Protein AF-A0A0W8I7V5-F1 (afdb_monomer)

Sequence (81 aa):
MTTVAPTAVPAFQFDAGTGWVLPVVTALLDAIRGYQVAADEVIMWLCTPSAYFEDQDEPVNHLHDREGVLAAATIRFGAQR

Structure (mmCIF, N/CA/C/O backbone):
data_AF-A0A0W8I7V5-F1
#
_entry.id   AF-A0A0W8I7V5-F1
#
loop_
_atom_site.group_PDB
_atom_site.id
_atom_site.type_symbol
_atom_site.label_atom_id
_atom_site.label_alt_id
_atom_site.label_comp_id
_atom_site.label_asym_id
_atom_site.label_entity_id
_atom_site.label_seq_id
_atom_site.pdbx_PDB_ins_code
_atom_site.Cartn_x
_atom_site.Cartn_y
_atom_site.Cartn_z
_atom_site.occupancy
_atom_site.B_iso_or_equiv
_atom_site.auth_seq_id
_atom_site.auth_comp_id
_atom_site.auth_asym_id
_atom_site.auth_atom_id
_atom_site.pdbx_PDB_model_num
ATOM 1 N N . MET A 1 1 ? -15.986 -19.721 31.372 1.00 56.12 1 MET A N 1
ATOM 2 C CA . MET A 1 1 ? -16.250 -19.089 30.063 1.00 56.12 1 MET A CA 1
ATOM 3 C C . MET A 1 1 ? -15.023 -18.277 29.705 1.00 56.12 1 MET A C 1
ATOM 5 O O . MET A 1 1 ? -14.732 -17.319 30.405 1.00 56.12 1 MET A O 1
ATOM 9 N N . THR A 1 2 ? -14.259 -18.709 28.707 1.00 55.69 2 THR A N 1
ATOM 10 C CA . THR A 1 2 ? -13.081 -17.971 28.237 1.00 55.69 2 THR A CA 1
ATOM 11 C C . THR A 1 2 ? -13.561 -16.988 27.180 1.00 55.69 2 THR A C 1
ATOM 13 O O . THR A 1 2 ? -14.020 -17.410 26.121 1.00 55.69 2 THR A O 1
ATOM 16 N N . THR A 1 3 ? -13.525 -15.692 27.481 1.00 62.94 3 THR A N 1
ATOM 17 C CA . THR A 1 3 ? -13.773 -14.652 26.479 1.00 62.94 3 THR A CA 1
ATOM 18 C C . THR A 1 3 ? -12.661 -14.736 25.444 1.00 62.94 3 THR A C 1
ATOM 20 O O . THR A 1 3 ? -11.496 -14.507 25.764 1.00 62.94 3 THR A O 1
ATOM 23 N N . VAL A 1 4 ? -13.006 -15.104 24.212 1.00 65.94 4 VAL A N 1
ATOM 24 C CA . VAL A 1 4 ? -12.102 -14.952 23.072 1.00 65.94 4 VAL A CA 1
ATOM 25 C C . VAL A 1 4 ? -11.959 -13.449 22.857 1.00 65.94 4 VAL A C 1
ATOM 27 O O . VAL A 1 4 ? -12.957 -12.764 22.633 1.00 65.94 4 VAL A O 1
ATOM 30 N N . ALA A 1 5 ? -10.744 -12.921 23.009 1.00 62.53 5 ALA A N 1
ATOM 31 C CA . ALA A 1 5 ? -10.473 -11.531 22.672 1.00 62.53 5 ALA A CA 1
ATOM 32 C C . ALA A 1 5 ? -10.884 -11.301 21.206 1.00 62.53 5 ALA A C 1
ATOM 34 O O . ALA A 1 5 ? -10.608 -12.172 20.374 1.00 62.53 5 ALA A O 1
ATOM 35 N N . PRO A 1 6 ? -11.561 -10.185 20.876 1.00 61.34 6 PRO A N 1
ATOM 36 C CA . PRO A 1 6 ? -11.915 -9.901 19.494 1.00 61.34 6 PRO A CA 1
ATOM 37 C C . PRO A 1 6 ? -10.642 -9.953 18.651 1.00 61.34 6 PRO A C 1
ATOM 39 O O . PRO A 1 6 ? -9.625 -9.363 19.017 1.00 61.34 6 PRO A O 1
ATOM 42 N N . THR A 1 7 ? -10.680 -10.718 17.562 1.00 57.44 7 THR A N 1
ATOM 43 C CA . THR A 1 7 ? -9.556 -10.831 16.635 1.00 57.44 7 THR A CA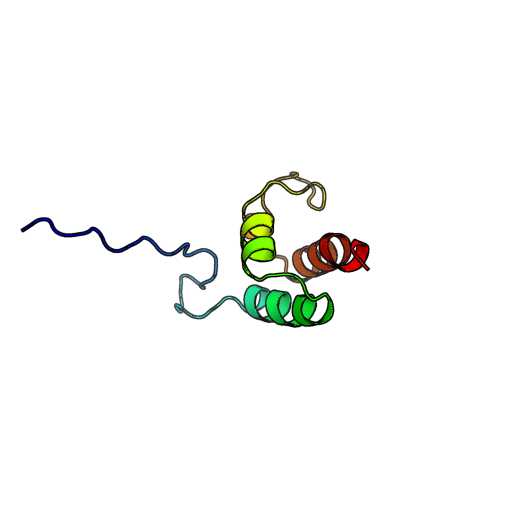 1
ATOM 44 C C . THR A 1 7 ? -9.221 -9.427 16.143 1.00 57.44 7 THR A C 1
ATOM 46 O O . THR A 1 7 ? -10.046 -8.793 15.487 1.00 57.44 7 THR A O 1
ATOM 49 N N . ALA A 1 8 ? -8.050 -8.912 16.522 1.00 61.69 8 ALA A N 1
ATOM 50 C CA . ALA A 1 8 ? -7.604 -7.595 16.098 1.00 61.69 8 ALA A CA 1
ATOM 51 C C . ALA A 1 8 ? -7.446 -7.614 14.575 1.00 61.69 8 ALA A C 1
ATOM 53 O O . ALA A 1 8 ? -6.584 -8.306 14.035 1.00 61.69 8 ALA A O 1
ATOM 54 N N . VAL A 1 9 ? -8.328 -6.898 13.884 1.00 60.44 9 VAL A N 1
ATOM 55 C CA . VAL A 1 9 ? -8.243 -6.717 12.437 1.00 60.44 9 VAL A CA 1
ATOM 56 C C . VAL A 1 9 ? -7.150 -5.677 12.182 1.00 60.44 9 VAL A C 1
ATOM 58 O O . VAL A 1 9 ? -7.137 -4.659 12.882 1.00 60.44 9 VAL A O 1
ATOM 61 N N . PRO A 1 10 ? -6.230 -5.881 11.224 1.00 70.44 10 PRO A N 1
ATOM 62 C CA . PRO A 1 10 ? -5.252 -4.857 10.888 1.00 70.44 10 PRO A CA 1
ATOM 63 C C . PRO A 1 10 ? -5.962 -3.563 10.466 1.00 70.44 10 PRO A C 1
ATOM 65 O O . PRO A 1 10 ? -6.651 -3.517 9.448 1.00 70.44 10 PRO A O 1
ATOM 68 N N . ALA A 1 11 ? -5.823 -2.509 11.273 1.00 81.44 11 ALA A N 1
ATOM 69 C CA . ALA A 1 11 ? -6.582 -1.269 11.103 1.00 81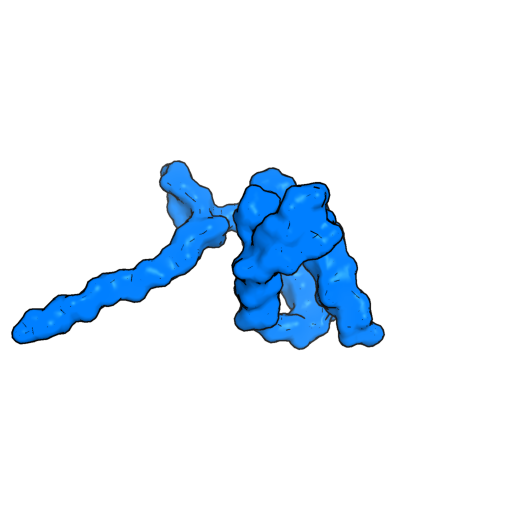.44 11 ALA A CA 1
ATOM 70 C C . ALA A 1 11 ? -6.033 -0.358 9.993 1.00 81.44 11 ALA A C 1
ATOM 72 O O . ALA A 1 11 ? -6.671 0.631 9.648 1.00 81.44 11 ALA A O 1
ATOM 73 N N . PHE A 1 12 ? -4.882 -0.698 9.406 1.00 85.75 12 PHE A N 1
ATOM 74 C CA . PHE A 1 12 ? -4.195 0.128 8.408 1.00 85.75 12 PHE A CA 1
ATOM 75 C C . PHE A 1 12 ? -5.013 0.389 7.137 1.00 85.75 12 PHE A C 1
ATOM 77 O O . PHE A 1 12 ? -4.673 1.267 6.357 1.00 85.75 12 PHE A O 1
ATOM 84 N N . GLN A 1 13 ? -6.074 -0.387 6.901 1.00 89.25 13 GLN A N 1
ATOM 85 C CA . GLN A 1 13 ? -6.934 -0.243 5.728 1.00 89.25 13 GLN A CA 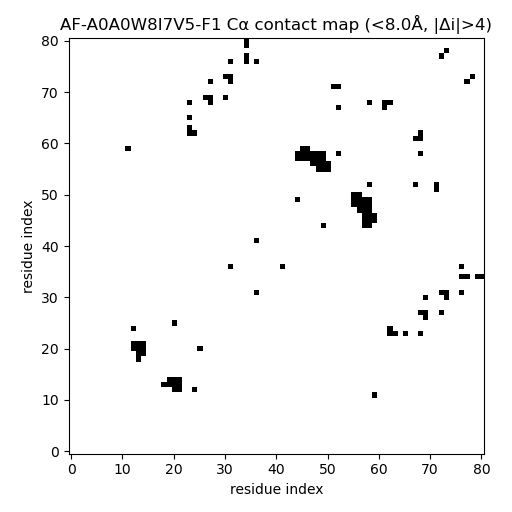1
ATOM 86 C C . GLN A 1 13 ? -7.983 0.859 5.891 1.00 89.25 13 GLN A C 1
ATOM 88 O O . GLN A 1 13 ? -8.643 1.208 4.913 1.00 89.25 13 GLN A O 1
ATOM 93 N N . PHE A 1 14 ? -8.160 1.378 7.107 1.00 90.81 14 PHE A N 1
ATOM 94 C CA . PHE A 1 14 ? -9.239 2.286 7.462 1.00 90.81 14 PHE A CA 1
ATOM 95 C C . PHE A 1 14 ? -8.703 3.665 7.829 1.00 90.81 14 PHE A C 1
ATOM 97 O O . PHE A 1 14 ? -7.691 3.805 8.514 1.00 90.81 14 PHE A O 1
ATOM 104 N N . ASP A 1 15 ? -9.428 4.692 7.407 1.00 89.38 15 ASP A N 1
ATOM 105 C CA . ASP A 1 15 ? -9.240 6.043 7.901 1.00 89.38 15 ASP A CA 1
ATOM 106 C C . ASP A 1 15 ? -9.679 6.126 9.372 1.00 89.38 15 ASP A C 1
ATOM 108 O O . ASP A 1 15 ? -10.812 5.783 9.719 1.00 89.38 15 ASP A O 1
ATOM 112 N N . ALA A 1 16 ? -8.789 6.596 10.247 1.00 86.19 16 ALA A N 1
ATOM 113 C CA . ALA A 1 16 ? -9.036 6.611 11.688 1.00 86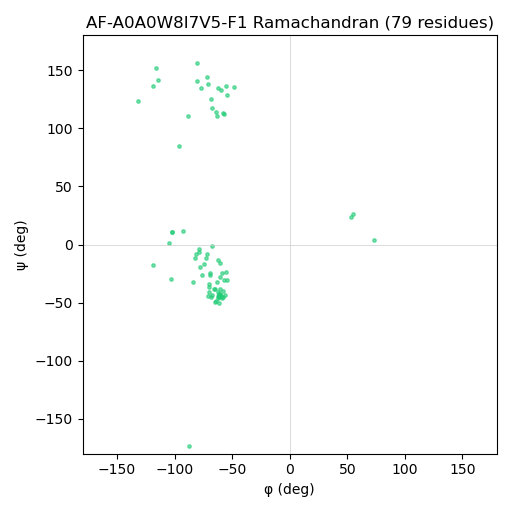.19 16 ALA A CA 1
ATOM 114 C C . ALA A 1 16 ? -10.122 7.617 12.119 1.00 86.19 16 ALA A C 1
ATOM 116 O O . ALA A 1 16 ? -10.725 7.444 13.178 1.00 86.19 16 ALA A O 1
ATOM 117 N N . GLY A 1 17 ? -10.372 8.668 11.330 1.00 88.75 17 GLY A N 1
ATOM 118 C CA . GLY A 1 17 ? -11.364 9.697 11.654 1.00 88.75 17 GLY A CA 1
ATOM 119 C C . GLY A 1 17 ? -12.784 9.319 11.240 1.00 88.75 17 GLY A C 1
ATOM 120 O O . GLY A 1 17 ? -13.752 9.709 11.892 1.00 88.75 17 GLY A O 1
ATOM 121 N N . THR A 1 18 ? -12.913 8.561 10.157 1.00 90.88 18 THR A N 1
ATOM 122 C CA . THR A 1 18 ? -14.194 8.304 9.498 1.00 90.88 18 THR A CA 1
ATOM 123 C C . THR A 1 18 ? -14.585 6.826 9.478 1.00 90.88 18 THR A C 1
ATOM 125 O O . THR A 1 18 ? -15.755 6.515 9.266 1.00 90.88 18 THR A O 1
ATOM 128 N N . GLY A 1 19 ? -13.636 5.914 9.707 1.00 88.69 19 GLY A N 1
ATOM 129 C CA . GLY A 1 19 ? -13.847 4.465 9.693 1.00 88.69 19 GLY A CA 1
ATOM 130 C C . GLY A 1 19 ? -14.046 3.865 8.298 1.00 88.69 19 GLY A C 1
ATOM 131 O O . GLY A 1 19 ? -14.300 2.666 8.184 1.00 88.69 19 GLY A O 1
ATOM 132 N N . TRP A 1 20 ? -13.943 4.666 7.234 1.00 93.00 20 TRP A N 1
ATOM 133 C CA . TRP A 1 20 ? -14.039 4.179 5.857 1.00 93.00 20 TRP A CA 1
ATOM 134 C C . TRP A 1 20 ? -12.727 3.563 5.392 1.00 93.00 20 TRP A C 1
ATOM 136 O O . TRP A 1 20 ? -11.654 3.904 5.882 1.00 93.00 20 TRP A O 1
ATOM 146 N N . VAL A 1 21 ? -12.810 2.678 4.401 1.00 92.50 21 VAL A N 1
ATOM 147 C CA . VAL A 1 21 ? -11.619 2.142 3.738 1.00 92.50 21 VAL A CA 1
ATOM 148 C C . VAL A 1 21 ? -10.856 3.280 3.057 1.00 92.50 21 VAL A C 1
ATOM 150 O O . VAL A 1 21 ? -11.450 4.106 2.361 1.00 92.50 21 VAL A O 1
ATOM 153 N N . LEU A 1 22 ? -9.535 3.304 3.230 1.00 93.31 22 LEU A N 1
ATOM 154 C CA . LEU A 1 22 ? -8.664 4.288 2.599 1.00 93.31 22 LEU A CA 1
ATOM 155 C C . LEU A 1 22 ? -8.778 4.206 1.063 1.00 93.31 22 LEU A C 1
ATOM 157 O O . LEU A 1 22 ? -8.648 3.116 0.496 1.00 93.31 22 LEU A O 1
ATOM 161 N N . PRO A 1 23 ? -8.933 5.338 0.349 1.00 94.00 23 PRO A N 1
ATOM 162 C CA . PRO A 1 23 ? -9.052 5.341 -1.113 1.00 94.00 23 PRO A CA 1
ATOM 163 C C . PRO A 1 23 ? -7.866 4.721 -1.867 1.00 94.00 23 PRO A C 1
ATOM 165 O O . PRO A 1 23 ? -8.013 4.309 -3.018 1.00 94.00 23 PRO A O 1
ATOM 168 N N . VAL A 1 24 ? -6.672 4.685 -1.266 1.00 94.88 24 VAL A N 1
ATOM 169 C CA . VAL A 1 24 ? -5.506 3.999 -1.847 1.00 94.88 24 VAL A CA 1
ATOM 170 C C . VAL A 1 24 ? -5.678 2.480 -1.832 1.00 94.88 24 VAL A C 1
ATOM 172 O O . VAL A 1 24 ? -5.264 1.819 -2.777 1.00 94.88 24 VAL A O 1
ATOM 175 N N . VAL A 1 25 ? -6.346 1.921 -0.817 1.00 92.31 25 VAL A N 1
ATOM 176 C CA . VAL A 1 25 ? -6.549 0.473 -0.681 1.00 92.31 25 VAL A CA 1
ATOM 177 C C . VAL A 1 25 ? -7.493 -0.014 -1.769 1.00 92.31 25 VAL A C 1
ATOM 179 O O . VAL A 1 25 ? -7.198 -0.997 -2.441 1.00 92.31 25 VAL A O 1
ATOM 182 N N . THR A 1 26 ? -8.595 0.702 -2.007 1.00 92.31 26 THR A N 1
ATOM 183 C CA . THR A 1 26 ? -9.521 0.366 -3.099 1.00 92.31 26 THR A CA 1
ATOM 184 C C . THR A 1 26 ? -8.835 0.458 -4.460 1.00 92.31 26 THR A C 1
ATOM 186 O O . THR A 1 26 ? -8.937 -0.465 -5.262 1.00 92.31 26 THR A O 1
ATOM 189 N N . ALA A 1 27 ? -8.052 1.513 -4.689 1.00 93.12 27 ALA A N 1
ATOM 190 C CA . ALA A 1 27 ? -7.309 1.688 -5.933 1.00 93.12 27 ALA A CA 1
ATOM 191 C C . ALA A 1 27 ? -6.234 0.623 -6.162 1.00 93.12 27 ALA A C 1
ATOM 193 O O . ALA A 1 27 ? -6.049 0.175 -7.291 1.00 93.12 27 ALA A O 1
ATOM 194 N N . LEU A 1 28 ? -5.542 0.211 -5.100 1.00 92.56 28 LEU A N 1
ATOM 195 C CA . LEU A 1 28 ? -4.581 -0.879 -5.153 1.00 92.56 28 LEU A CA 1
ATOM 196 C C . LEU A 1 28 ? -5.279 -2.175 -5.566 1.00 92.56 28 LEU A C 1
ATOM 198 O O . LEU A 1 28 ? -4.831 -2.811 -6.514 1.00 92.56 28 LEU A O 1
ATOM 202 N N . LEU A 1 29 ? -6.391 -2.528 -4.907 1.00 89.31 29 LEU A N 1
ATOM 203 C CA . LEU A 1 29 ? -7.179 -3.723 -5.229 1.00 89.31 29 LEU A CA 1
ATOM 204 C C . LEU A 1 29 ? -7.670 -3.718 -6.685 1.00 89.31 29 LEU A C 1
ATOM 206 O O . LEU A 1 29 ? -7.625 -4.751 -7.352 1.00 89.31 29 LEU A O 1
ATOM 210 N N . ASP A 1 30 ? -8.094 -2.565 -7.199 1.00 90.06 30 ASP A N 1
ATOM 211 C CA . ASP A 1 30 ? -8.497 -2.424 -8.599 1.00 90.06 30 ASP A CA 1
ATOM 212 C C . ASP A 1 30 ? -7.312 -2.578 -9.562 1.00 90.06 30 ASP A C 1
ATOM 214 O O . ASP A 1 30 ? -7.424 -3.287 -10.564 1.00 90.06 30 ASP A O 1
ATOM 218 N N . ALA A 1 31 ? -6.162 -1.975 -9.249 1.00 88.38 31 ALA A N 1
ATOM 219 C CA . ALA A 1 31 ? -4.957 -2.074 -10.069 1.00 88.38 31 ALA A CA 1
ATOM 220 C C . ALA A 1 31 ? -4.444 -3.520 -10.167 1.00 88.38 31 ALA A C 1
ATOM 222 O O . ALA A 1 31 ? -4.066 -3.974 -11.249 1.00 88.38 31 ALA A O 1
ATOM 223 N N . ILE A 1 32 ? -4.472 -4.273 -9.062 1.00 87.56 32 ILE A N 1
ATOM 224 C CA . ILE A 1 32 ? -3.948 -5.646 -9.036 1.00 87.56 32 ILE A CA 1
ATOM 225 C C . ILE A 1 32 ? -4.876 -6.683 -9.668 1.00 87.56 32 ILE A C 1
ATOM 227 O O . ILE A 1 32 ? -4.409 -7.755 -10.054 1.00 87.56 32 ILE A O 1
ATOM 231 N N . ARG A 1 33 ? -6.178 -6.388 -9.816 1.00 85.75 33 ARG A N 1
ATOM 232 C CA . ARG A 1 33 ? -7.144 -7.312 -10.444 1.00 85.75 33 ARG A CA 1
ATOM 233 C C . ARG A 1 33 ? -6.697 -7.749 -11.838 1.00 85.75 33 ARG A C 1
ATOM 235 O O . ARG A 1 33 ? -6.984 -8.871 -12.247 1.00 85.75 33 ARG A O 1
ATOM 242 N N . GLY A 1 34 ? -5.967 -6.887 -12.548 1.00 82.69 34 GLY A N 1
ATOM 243 C CA . GLY A 1 34 ? -5.421 -7.174 -13.872 1.00 82.69 34 GLY A CA 1
ATOM 244 C C . GLY A 1 34 ? -4.235 -8.147 -13.901 1.00 82.69 34 GLY A C 1
ATOM 245 O O . GLY A 1 34 ? -3.884 -8.590 -14.994 1.00 82.69 34 GLY A O 1
ATOM 246 N N . TYR A 1 35 ? -3.625 -8.482 -12.758 1.00 83.25 35 TYR A N 1
ATOM 247 C CA . TYR A 1 35 ? -2.406 -9.303 -12.673 1.00 83.25 35 TYR A CA 1
ATOM 248 C C . TYR A 1 35 ? -2.647 -10.745 -12.198 1.00 83.25 35 TYR A C 1
ATOM 250 O O . TYR A 1 35 ? -1.693 -11.502 -12.093 1.00 83.25 35 TYR A O 1
ATOM 258 N N . GLN A 1 36 ? -3.898 -11.145 -11.930 1.00 83.69 36 GLN A N 1
ATOM 259 C CA . GLN A 1 36 ? -4.241 -12.478 -11.394 1.00 83.69 36 GLN A CA 1
ATOM 260 C C . GLN A 1 36 ? -3.499 -12.847 -10.090 1.00 83.69 36 GLN A C 1
ATOM 262 O O . GLN A 1 36 ? -3.319 -14.024 -9.787 1.00 83.69 36 GLN A O 1
ATOM 267 N N . VAL A 1 37 ? -3.099 -11.842 -9.306 1.00 86.75 37 VAL A N 1
ATOM 268 C CA . VAL A 1 37 ? -2.425 -12.023 -8.015 1.00 86.75 37 VAL A CA 1
ATOM 269 C C . VAL A 1 37 ? -3.452 -12.337 -6.931 1.00 86.75 37 VAL A C 1
ATOM 271 O O . VAL A 1 37 ? -4.546 -11.764 -6.905 1.00 86.75 37 VAL A O 1
ATOM 274 N N . ALA A 1 38 ? -3.104 -13.252 -6.029 1.00 87.50 38 ALA A N 1
ATOM 275 C CA . ALA A 1 38 ? -3.959 -13.612 -4.910 1.00 87.50 38 ALA A CA 1
ATOM 276 C C . ALA A 1 38 ? -4.001 -12.487 -3.856 1.00 87.50 38 ALA A C 1
ATOM 278 O O . ALA A 1 38 ? -3.021 -11.779 -3.619 1.00 87.50 38 ALA A O 1
ATOM 279 N N . ALA A 1 39 ? -5.162 -12.284 -3.228 1.00 85.50 39 ALA A N 1
ATOM 280 C CA . ALA A 1 39 ? -5.358 -11.173 -2.293 1.00 85.50 39 ALA A CA 1
ATOM 281 C C . ALA A 1 39 ? -4.446 -11.266 -1.054 1.00 85.50 39 ALA A C 1
ATOM 283 O O . ALA A 1 39 ? -4.018 -10.244 -0.523 1.00 85.50 39 ALA A O 1
ATOM 284 N N . ASP A 1 40 ? -4.131 -12.481 -0.610 1.00 89.12 40 ASP A N 1
ATOM 285 C CA . ASP A 1 40 ? -3.190 -12.748 0.477 1.00 89.12 40 ASP A CA 1
ATOM 286 C C . ASP A 1 40 ? -1.753 -12.353 0.116 1.00 89.12 40 ASP A C 1
ATOM 288 O O . ASP A 1 40 ? -1.073 -11.770 0.953 1.00 89.12 40 ASP A O 1
ATOM 292 N N . GLU A 1 41 ? -1.307 -12.560 -1.126 1.00 90.75 41 GLU A N 1
ATOM 293 C CA . GLU A 1 41 ? 0.008 -12.088 -1.588 1.00 90.75 41 GLU A CA 1
ATOM 294 C C . GLU A 1 41 ? 0.123 -10.562 -1.506 1.00 90.75 41 GLU A C 1
ATOM 296 O O . GLU A 1 41 ? 1.159 -10.030 -1.104 1.00 90.75 41 GLU A O 1
ATOM 301 N N . VAL A 1 42 ? -0.956 -9.844 -1.816 1.00 90.81 42 VAL A N 1
ATOM 302 C CA . VAL A 1 42 ? -0.979 -8.377 -1.722 1.00 90.81 42 VAL A CA 1
ATOM 303 C C . VAL A 1 42 ? -0.946 -7.916 -0.272 1.00 90.81 42 VAL A C 1
ATOM 305 O O . VAL A 1 42 ? -0.222 -6.976 0.051 1.00 90.81 42 VAL A O 1
ATOM 308 N N . ILE A 1 43 ? -1.684 -8.591 0.612 1.00 90.00 43 ILE A N 1
ATOM 309 C CA . ILE A 1 43 ? -1.646 -8.316 2.053 1.00 90.00 43 ILE A CA 1
ATOM 310 C C . ILE A 1 43 ? -0.242 -8.585 2.605 1.00 90.00 43 ILE A C 1
ATOM 312 O O . ILE A 1 43 ? 0.296 -7.748 3.325 1.00 90.00 43 ILE A O 1
ATOM 316 N N . MET A 1 44 ? 0.376 -9.711 2.241 1.00 91.00 44 MET A N 1
ATOM 317 C CA . MET A 1 44 ? 1.741 -10.031 2.658 1.00 91.00 44 MET A CA 1
ATOM 318 C C . MET A 1 44 ? 2.736 -8.986 2.159 1.00 91.00 44 MET A C 1
ATOM 320 O O . MET A 1 44 ? 3.581 -8.540 2.931 1.00 91.00 44 MET A O 1
ATOM 324 N N . TRP A 1 45 ? 2.617 -8.553 0.902 1.00 93.00 45 TRP A N 1
ATOM 325 C CA . TRP A 1 45 ? 3.474 -7.508 0.347 1.00 93.00 45 TRP A CA 1
ATOM 326 C C . TRP A 1 45 ? 3.320 -6.177 1.089 1.00 93.00 45 TRP A C 1
ATOM 328 O O . TRP A 1 45 ? 4.329 -5.585 1.452 1.00 93.00 45 TRP A O 1
ATOM 338 N N . LEU A 1 46 ? 2.089 -5.741 1.386 1.00 93.31 46 LEU A N 1
ATOM 339 C CA . LEU A 1 46 ? 1.836 -4.509 2.148 1.00 93.31 46 LEU A CA 1
ATOM 340 C C . LEU A 1 46 ? 2.514 -4.510 3.522 1.00 93.31 46 LEU A C 1
ATOM 342 O O . LEU A 1 46 ? 2.877 -3.447 4.015 1.00 93.31 46 LEU A O 1
ATOM 346 N N . CYS A 1 47 ? 2.679 -5.686 4.126 1.00 92.56 47 CYS A N 1
ATOM 347 C CA . CYS A 1 47 ? 3.256 -5.865 5.455 1.00 92.56 47 CYS A CA 1
ATOM 348 C C . CYS A 1 47 ? 4.720 -6.340 5.441 1.00 92.56 47 CYS A C 1
ATOM 350 O O . CYS A 1 47 ? 5.223 -6.744 6.486 1.00 92.56 47 CYS A O 1
ATOM 352 N N . THR A 1 48 ? 5.392 -6.339 4.287 1.00 91.75 48 THR A N 1
ATOM 353 C CA . THR A 1 48 ? 6.794 -6.763 4.165 1.00 91.75 48 THR A CA 1
ATOM 354 C C . THR A 1 48 ? 7.649 -5.595 3.670 1.00 91.75 48 THR A C 1
ATOM 356 O O . THR A 1 48 ? 7.230 -4.923 2.726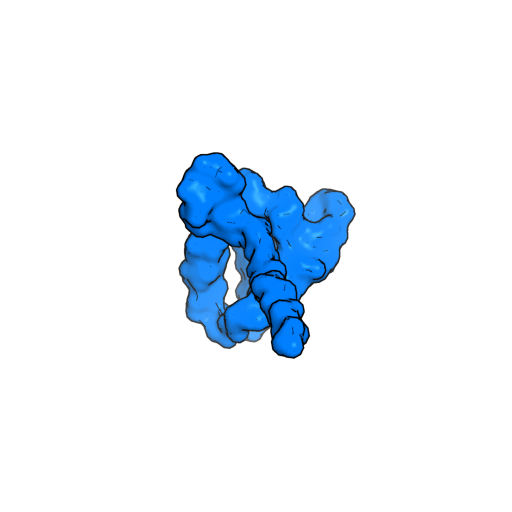 1.00 91.75 48 THR A O 1
ATOM 359 N N . PRO A 1 49 ? 8.847 -5.368 4.244 1.00 93.81 49 PRO A N 1
ATOM 360 C CA . PRO A 1 49 ? 9.785 -4.359 3.762 1.00 93.81 49 PRO A CA 1
ATOM 361 C C . PRO A 1 49 ? 10.005 -4.434 2.251 1.00 93.81 49 PRO A C 1
ATOM 363 O O . PRO A 1 49 ? 10.153 -5.518 1.675 1.00 93.81 49 PRO A O 1
ATOM 366 N N . SER A 1 50 ? 10.006 -3.275 1.603 1.00 90.38 50 SER A N 1
ATOM 367 C CA . SER A 1 50 ? 9.981 -3.167 0.150 1.00 90.38 50 SER A CA 1
ATOM 368 C C . SER A 1 50 ? 11.046 -2.198 -0.343 1.00 90.38 50 SER A C 1
ATOM 370 O O . SER A 1 50 ? 11.004 -1.010 -0.049 1.00 90.38 50 SER A O 1
ATOM 372 N N . ALA A 1 51 ? 11.932 -2.676 -1.220 1.00 90.06 51 ALA A N 1
ATOM 373 C CA . ALA A 1 51 ? 12.975 -1.855 -1.841 1.00 90.06 51 ALA A CA 1
ATOM 374 C C . ALA A 1 51 ? 12.444 -0.773 -2.810 1.00 90.06 51 ALA A C 1
ATOM 376 O O . ALA A 1 51 ? 13.231 -0.036 -3.398 1.00 90.06 51 ALA A O 1
ATOM 377 N N . TYR A 1 52 ? 11.125 -0.698 -3.022 1.00 89.25 52 TYR A N 1
ATOM 378 C CA . TYR A 1 52 ? 10.491 0.305 -3.884 1.00 89.25 52 TYR A CA 1
ATOM 379 C C . TYR A 1 5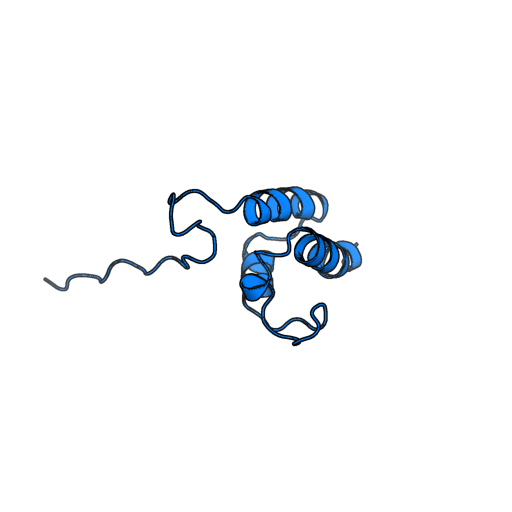2 ? 10.291 1.671 -3.208 1.00 89.25 52 TYR A C 1
ATOM 381 O O . TYR A 1 52 ? 9.905 2.615 -3.892 1.00 89.25 52 TYR A O 1
ATOM 389 N N . PHE A 1 53 ? 10.549 1.776 -1.901 1.00 89.69 53 PHE A N 1
ATOM 390 C CA . PHE A 1 53 ? 10.443 3.015 -1.125 1.00 89.69 53 PHE A CA 1
ATOM 391 C C . PHE A 1 53 ? 11.821 3.431 -0.594 1.00 89.69 53 PHE A C 1
ATOM 393 O O . PHE A 1 53 ? 12.686 2.578 -0.392 1.00 89.69 53 PHE A O 1
ATOM 400 N N . GLU A 1 54 ? 12.031 4.736 -0.385 1.00 83.88 54 GLU A N 1
ATOM 401 C CA . GLU A 1 54 ? 13.331 5.307 0.014 1.00 83.88 54 GLU A CA 1
ATOM 402 C C . GLU A 1 54 ? 13.851 4.705 1.329 1.00 83.88 54 GLU A C 1
ATOM 404 O O . GLU A 1 54 ? 15.002 4.267 1.399 1.00 83.88 54 GLU A O 1
ATOM 409 N N . ASP A 1 55 ? 12.971 4.587 2.324 1.00 85.56 55 ASP A N 1
ATOM 410 C CA . ASP A 1 55 ? 13.282 4.020 3.640 1.00 85.56 55 ASP A CA 1
ATOM 411 C C . ASP A 1 55 ? 13.314 2.480 3.656 1.00 85.56 55 ASP A C 1
ATOM 413 O O . ASP A 1 55 ? 13.677 1.870 4.662 1.00 85.56 55 ASP A O 1
ATOM 417 N N . GLN A 1 56 ? 12.982 1.838 2.528 1.00 89.62 56 GLN A N 1
ATOM 418 C CA . GLN A 1 56 ? 12.914 0.381 2.352 1.00 89.62 56 GLN A CA 1
ATOM 419 C C . GLN A 1 56 ? 12.033 -0.350 3.382 1.00 89.62 56 GLN A C 1
ATOM 421 O O . GLN A 1 56 ? 12.209 -1.545 3.626 1.00 89.62 56 GLN A O 1
ATOM 426 N N . ASP A 1 57 ? 11.084 0.352 3.985 1.00 91.06 57 ASP A N 1
ATOM 427 C CA . ASP A 1 57 ? 10.119 -0.148 4.956 1.00 91.06 57 ASP A CA 1
ATOM 428 C C . ASP A 1 57 ? 8.861 -0.713 4.266 1.00 91.06 57 ASP A C 1
ATOM 430 O O . ASP A 1 57 ? 8.823 -0.945 3.049 1.00 91.06 57 ASP A O 1
ATOM 434 N N . GLU A 1 58 ? 7.850 -1.073 5.056 1.00 94.06 58 GLU A N 1
ATOM 435 C CA . GLU A 1 58 ? 6.648 -1.723 4.549 1.00 94.06 58 GLU A CA 1
ATOM 436 C C . GLU A 1 58 ? 5.766 -0.755 3.735 1.00 94.06 58 GLU A C 1
ATOM 438 O O . GLU A 1 58 ? 5.488 0.359 4.189 1.00 94.06 58 GLU A O 1
ATOM 443 N N . PRO A 1 59 ? 5.198 -1.184 2.588 1.00 95.25 59 PRO A N 1
ATOM 444 C CA . PRO A 1 59 ? 4.299 -0.344 1.793 1.00 95.25 59 PRO A CA 1
ATOM 445 C C . PRO A 1 59 ? 3.093 0.204 2.579 1.00 95.25 59 PRO A C 1
ATOM 447 O O . PRO A 1 59 ? 2.533 1.236 2.211 1.00 95.25 59 PRO A O 1
ATOM 450 N N . VAL A 1 60 ? 2.684 -0.456 3.671 1.00 93.56 60 VAL A N 1
ATOM 451 C CA . VAL A 1 60 ? 1.615 0.021 4.563 1.00 93.56 60 VAL A CA 1
ATOM 452 C C . VAL A 1 60 ? 1.917 1.383 5.209 1.00 93.56 60 VAL A C 1
ATOM 454 O O . VAL A 1 60 ? 0.985 2.146 5.468 1.00 93.56 60 VAL A O 1
ATOM 457 N N . ASN A 1 61 ? 3.188 1.742 5.405 1.00 92.88 61 ASN A N 1
ATOM 458 C CA . ASN A 1 61 ? 3.574 3.050 5.950 1.00 92.88 61 ASN A CA 1
ATOM 459 C C . ASN A 1 61 ? 3.403 4.179 4.913 1.00 92.88 61 ASN A C 1
ATOM 461 O O . ASN A 1 61 ? 3.275 5.352 5.268 1.00 92.88 61 ASN A O 1
ATOM 465 N N . HIS A 1 62 ? 3.289 3.818 3.631 1.00 93.94 62 HIS A N 1
ATOM 466 C CA . HIS A 1 62 ? 3.200 4.733 2.489 1.00 93.94 62 HIS A CA 1
ATOM 467 C C . HIS A 1 62 ? 1.781 4.906 1.948 1.00 93.94 62 HIS A C 1
ATOM 469 O O . HIS A 1 62 ? 1.595 5.519 0.907 1.00 93.94 62 HIS A O 1
ATOM 475 N N . LEU A 1 63 ? 0.739 4.431 2.643 1.00 93.25 63 LEU A N 1
ATOM 476 C CA . LEU A 1 63 ? -0.658 4.545 2.174 1.00 93.25 63 LEU A CA 1
ATOM 477 C C . LEU A 1 63 ? -1.157 5.997 2.013 1.00 93.25 63 LEU A C 1
ATOM 479 O O . LEU A 1 63 ? -2.190 6.241 1.388 1.00 93.25 63 LEU A O 1
ATOM 483 N N . HIS A 1 64 ? -0.424 6.970 2.547 1.00 91.31 64 HIS A N 1
ATOM 484 C CA . HIS A 1 64 ? -0.660 8.389 2.297 1.00 91.31 64 HIS A CA 1
ATOM 485 C C . HIS A 1 64 ? -0.157 8.840 0.908 1.00 91.31 64 HIS A C 1
ATOM 487 O O . HIS A 1 64 ? -0.721 9.771 0.333 1.00 91.31 64 HIS A O 1
ATOM 493 N N . ASP A 1 65 ? 0.841 8.156 0.341 1.00 94.31 65 ASP A N 1
ATOM 494 C CA . ASP A 1 65 ? 1.354 8.343 -1.017 1.00 94.31 65 ASP A CA 1
ATOM 495 C C . ASP A 1 65 ? 0.716 7.334 -1.984 1.00 94.31 65 ASP A C 1
ATOM 497 O O . ASP A 1 65 ? 1.239 6.262 -2.304 1.00 94.31 65 ASP A O 1
ATOM 501 N N . ARG A 1 66 ? -0.469 7.700 -2.478 1.00 94.88 66 ARG A N 1
ATOM 502 C CA . ARG A 1 66 ? -1.221 6.879 -3.431 1.00 94.88 66 ARG A CA 1
ATOM 503 C C . ARG A 1 66 ? -0.410 6.547 -4.686 1.00 94.88 66 ARG A C 1
ATOM 505 O O . ARG A 1 66 ? -0.507 5.423 -5.176 1.00 94.88 66 ARG A O 1
ATOM 512 N N . GLU A 1 67 ? 0.304 7.515 -5.254 1.00 95.12 67 GLU A N 1
ATOM 513 C CA . GLU A 1 67 ? 0.993 7.321 -6.534 1.00 95.12 67 GLU A CA 1
ATOM 514 C C . GLU A 1 67 ? 2.197 6.393 -6.370 1.00 95.12 67 GLU A C 1
ATOM 516 O O . GLU A 1 67 ? 2.329 5.441 -7.147 1.00 95.12 67 GLU A O 1
ATOM 521 N N . GLY A 1 68 ? 2.998 6.588 -5.318 1.00 94.88 68 GLY A N 1
ATOM 522 C CA . GLY A 1 68 ? 4.121 5.709 -4.992 1.00 94.88 68 GLY A CA 1
ATOM 523 C C . GLY A 1 68 ? 3.688 4.264 -4.753 1.00 94.88 68 GLY A C 1
ATOM 524 O O . GLY A 1 68 ? 4.250 3.344 -5.351 1.00 94.88 68 GLY A O 1
ATOM 525 N N . VAL A 1 69 ? 2.622 4.040 -3.973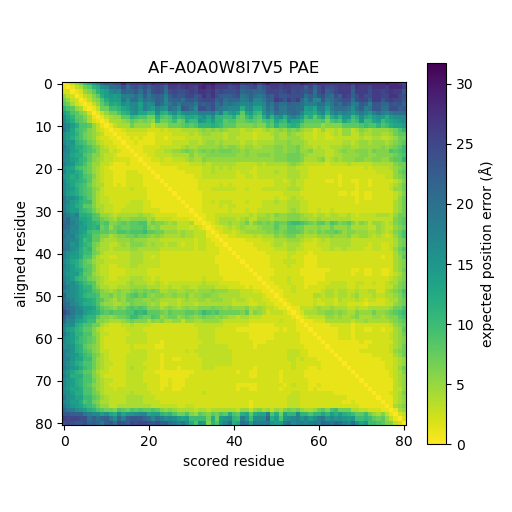 1.00 95.38 69 VAL A N 1
ATOM 526 C CA . VAL A 1 69 ? 2.100 2.685 -3.711 1.00 95.38 69 VAL A CA 1
ATOM 527 C C . VAL A 1 69 ? 1.634 1.993 -4.994 1.00 95.38 69 VAL A C 1
ATOM 529 O O . VAL A 1 69 ? 1.937 0.815 -5.202 1.00 95.38 69 VAL A O 1
ATOM 532 N N . LEU A 1 70 ? 0.924 2.697 -5.880 1.00 94.75 70 LEU A N 1
ATOM 533 C CA . LEU A 1 70 ? 0.447 2.113 -7.139 1.00 94.75 70 LEU A CA 1
ATOM 534 C C . LEU A 1 70 ? 1.589 1.836 -8.127 1.00 94.75 70 LEU A C 1
ATOM 536 O O . LEU A 1 70 ? 1.559 0.817 -8.828 1.00 94.75 70 LEU A O 1
ATOM 540 N N . ALA A 1 71 ? 2.608 2.697 -8.170 1.00 94.38 71 ALA A N 1
ATOM 541 C CA . ALA A 1 71 ? 3.810 2.468 -8.967 1.00 94.38 71 ALA A CA 1
ATOM 542 C C . ALA A 1 71 ? 4.583 1.240 -8.462 1.00 94.38 71 ALA A C 1
ATOM 544 O O . ALA A 1 71 ? 4.887 0.338 -9.247 1.00 94.38 71 ALA A O 1
ATOM 545 N N . ALA A 1 72 ? 4.815 1.147 -7.149 1.00 94.56 72 ALA A N 1
ATOM 546 C CA . ALA A 1 72 ? 5.470 0.004 -6.518 1.00 94.56 72 ALA A CA 1
ATOM 547 C C . ALA A 1 72 ? 4.699 -1.305 -6.760 1.00 94.56 72 ALA A C 1
ATOM 549 O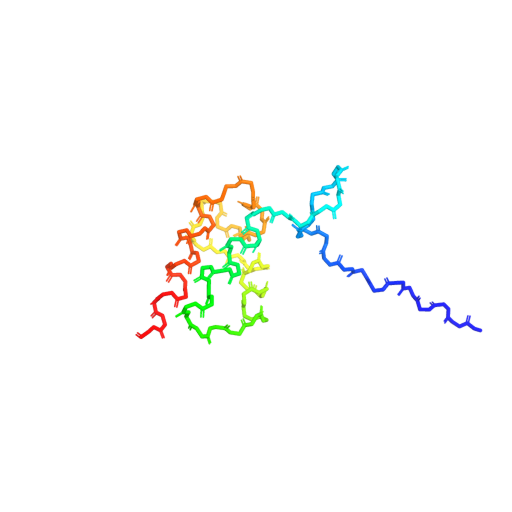 O . ALA A 1 72 ? 5.293 -2.308 -7.158 1.00 94.56 72 ALA A O 1
ATOM 550 N N . ALA A 1 73 ? 3.370 -1.288 -6.611 1.00 93.94 73 ALA A N 1
ATOM 551 C CA . ALA A 1 73 ? 2.515 -2.438 -6.903 1.00 93.94 73 ALA A CA 1
ATOM 552 C C . ALA A 1 73 ? 2.609 -2.866 -8.376 1.00 93.94 73 ALA A C 1
ATOM 554 O O . ALA A 1 73 ? 2.720 -4.054 -8.679 1.00 93.94 73 ALA A O 1
ATOM 555 N N . THR A 1 74 ? 2.618 -1.903 -9.301 1.00 92.50 74 THR A N 1
ATOM 556 C CA . THR A 1 74 ? 2.777 -2.173 -10.737 1.00 92.50 74 THR A CA 1
ATOM 557 C C . THR A 1 74 ? 4.117 -2.838 -11.034 1.00 92.50 74 THR A C 1
ATOM 559 O O . THR A 1 74 ? 4.154 -3.810 -11.783 1.00 92.50 74 THR A O 1
ATOM 562 N N . ILE A 1 75 ? 5.208 -2.381 -10.416 1.00 91.62 75 ILE A N 1
ATOM 563 C CA . ILE A 1 75 ? 6.527 -3.008 -10.572 1.00 91.62 75 ILE A CA 1
ATOM 564 C C . ILE A 1 75 ? 6.519 -4.426 -9.980 1.00 91.62 75 ILE A C 1
ATOM 566 O O . ILE A 1 75 ? 6.918 -5.376 -10.652 1.00 91.62 75 ILE A O 1
ATOM 570 N N . ARG A 1 76 ? 6.024 -4.594 -8.747 1.00 91.88 76 ARG A N 1
ATOM 571 C CA . ARG A 1 76 ? 6.029 -5.874 -8.018 1.00 91.88 76 ARG A CA 1
ATOM 572 C C . ARG A 1 76 ? 5.213 -6.971 -8.703 1.00 91.88 76 ARG A C 1
ATOM 574 O O . ARG A 1 76 ? 5.649 -8.126 -8.732 1.00 91.88 76 ARG A O 1
ATOM 581 N N . PHE A 1 77 ? 4.019 -6.626 -9.182 1.00 91.06 77 PHE A N 1
ATOM 582 C CA . PHE A 1 77 ? 3.029 -7.580 -9.690 1.00 91.06 77 PHE A CA 1
ATOM 583 C C . PHE A 1 77 ? 2.967 -7.611 -11.218 1.00 91.06 77 PHE A C 1
ATOM 585 O O . PHE A 1 77 ? 2.712 -8.661 -11.800 1.00 91.06 77 PHE A O 1
ATOM 592 N N . GLY A 1 78 ? 3.269 -6.496 -11.887 1.00 83.94 78 GLY A N 1
ATOM 593 C CA . GLY A 1 78 ? 3.355 -6.441 -13.346 1.00 83.94 78 GLY A CA 1
ATOM 594 C C . GLY A 1 78 ? 4.555 -7.203 -13.911 1.00 83.94 78 GLY A C 1
ATOM 595 O O . GLY A 1 78 ? 4.472 -7.705 -15.028 1.00 83.94 78 GLY A O 1
ATOM 596 N N 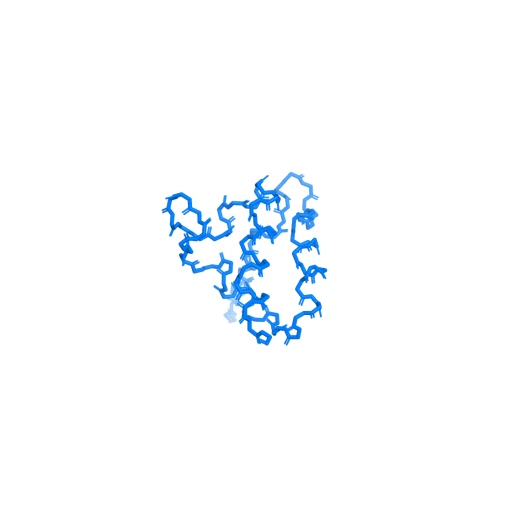. ALA A 1 79 ? 5.635 -7.356 -13.135 1.00 66.50 79 ALA A N 1
ATOM 597 C CA . ALA A 1 79 ? 6.810 -8.145 -13.516 1.00 66.50 79 ALA A CA 1
ATOM 598 C C . ALA A 1 79 ? 6.577 -9.671 -13.518 1.00 66.50 79 ALA A C 1
ATOM 600 O O . ALA A 1 79 ? 7.458 -10.409 -13.949 1.00 66.50 79 ALA A O 1
ATOM 601 N N . GLN A 1 80 ? 5.427 -10.154 -13.031 1.00 58.28 80 GLN A N 1
ATOM 602 C CA . GLN A 1 80 ? 5.104 -11.587 -12.953 1.00 58.28 80 GLN A CA 1
ATOM 603 C C . GLN A 1 80 ? 4.345 -12.116 -14.190 1.00 58.28 80 GLN A C 1
ATOM 605 O O . GLN A 1 80 ? 3.803 -13.219 -14.149 1.00 58.28 80 GLN A O 1
ATOM 610 N N . ARG A 1 81 ? 4.270 -11.325 -15.268 1.00 53.09 81 ARG A N 1
ATOM 611 C CA . ARG A 1 81 ? 3.609 -11.686 -16.531 1.00 53.09 81 ARG A CA 1
ATOM 612 C C . ARG A 1 81 ? 4.510 -12.429 -17.508 1.00 53.09 81 ARG A C 1
ATOM 614 O O . ARG A 1 81 ? 5.701 -12.067 -17.606 1.00 53.09 81 ARG A O 1
#

Foldseek 3Di:
DDPDDPDDDPQLQADPVPRDGQPLVVVLVVLLVVLPDDPVVVVVQQQQQDPLDPVSHHVSVVSVPSVSSSVSSCVVRVVVD

Secondary structure (DSSP, 8-state):
---PPP----GGGB-TTT-PBPHHHHHHHHHHGGGT--HHHHHHHHTS--TTSTT---GGGGTT-HHHHHHHHHHHHHTT-

Mean predicted aligned error: 6.09 Å

Nearest PDB structures (foldseek):
  3bp9-assembly4_Y  TM=2.964E-01  e=3.738E+00  Murine leukemia virus

Organism: NCBI:txid136273

Radius of gyration: 14.33 Å; Cα contacts (8 Å, |Δi|>4): 65; chains: 1; bounding box: 30×29×47 Å

pLDDT: mean 85.87, std 11.51, range [53.09, 95.38]

Solvent-accessible surface area (backbone atoms only — not comparable to full-atom values): 5062 Å² total; per-residue (Å²): 135,83,80,74,73,79,79,82,69,82,61,87,55,39,37,88,91,76,69,44,71,34,72,45,56,58,51,46,55,61,63,45,63,82,58,77,64,58,70,65,60,53,54,51,48,34,72,32,68,29,87,80,44,95,85,36,47,34,53,61,83,38,60,85,43,49,67,58,51,48,51,42,49,45,57,70,49,58,70,74,114